Protein AF-A0ABC8EYL7-F1 (afdb_monomer_lite)

pLDDT: mean 71.43, std 12.06, range [39.91, 89.81]

Sequence (93 aa):
MNHRSCLQRVCGAVALSLLFASCVSTQKRLLDSDTSQLQLRSIQSRAFETTDREKMLRTVMATLQDFGFILQAGEVALGTVTGVKWMNRERLM

Foldseek 3Di:
DDPVVVVVVVVVVVVVVVVVVVPPPPPPCPCVPVDPPVVVVVDDDDDDPDPDLPVVLVVVVVVCVVVQWDWDDDDSVVSDTDTHHDDPPPPPD

Secondary structure (DSSP, 8-state):
--HHHHHHHHHHHHHHHHHHTT-----TTSS--SS-HHHHTT--------S-HHHHHHHHHHHHHHTTPEEE---TTTT--EEE------S--

Structure (mmCIF, N/CA/C/O backbone):
data_AF-A0ABC8EYL7-F1
#
_entry.id   AF-A0ABC8EYL7-F1
#
loop_
_atom_site.group_PDB
_atom_site.id
_atom_site.type_symbol
_atom_site.label_atom_id
_atom_site.label_alt_id
_atom_site.label_comp_id
_atom_site.label_asym_id
_atom_site.label_entity_id
_atom_site.label_seq_id
_atom_site.pdbx_PDB_ins_code
_atom_site.Cartn_x
_atom_site.Cartn_y
_atom_site.Cartn_z
_atom_site.occupancy
_atom_site.B_iso_or_equiv
_atom_site.auth_seq_id
_atom_site.auth_comp_id
_atom_site.auth_asym_id
_atom_site.auth_atom_id
_atom_site.pdbx_PDB_model_num
ATOM 1 N N . MET A 1 1 ? 57.654 40.809 -10.619 1.00 52.56 1 MET A N 1
ATOM 2 C CA . MET A 1 1 ? 56.591 40.196 -11.451 1.00 52.56 1 MET A CA 1
ATOM 3 C C . MET A 1 1 ? 55.900 39.137 -10.609 1.00 52.56 1 MET A C 1
ATOM 5 O O . MET A 1 1 ? 56.557 38.248 -10.087 1.00 52.56 1 MET A O 1
ATOM 9 N N . ASN A 1 2 ? 54.617 39.343 -10.326 1.00 52.34 2 ASN A N 1
ATOM 10 C CA . ASN A 1 2 ? 54.010 38.932 -9.060 1.00 52.34 2 ASN A CA 1
ATOM 11 C C . ASN A 1 2 ? 53.444 37.502 -9.097 1.00 52.34 2 ASN A C 1
ATOM 13 O O . ASN A 1 2 ? 52.435 37.239 -9.748 1.00 52.34 2 ASN A O 1
ATOM 17 N N . HIS A 1 3 ? 54.051 36.606 -8.310 1.00 59.25 3 HIS A N 1
ATOM 18 C CA . HIS A 1 3 ? 53.644 35.207 -8.084 1.00 59.25 3 HIS A CA 1
ATOM 19 C C . HIS A 1 3 ? 52.160 35.061 -7.692 1.00 59.25 3 HIS A C 1
ATOM 21 O O . HIS A 1 3 ? 51.477 34.122 -8.096 1.00 59.25 3 HIS A O 1
ATOM 27 N N . ARG A 1 4 ? 51.622 36.044 -6.958 1.00 69.56 4 ARG A N 1
ATOM 28 C CA . ARG A 1 4 ? 50.223 36.058 -6.501 1.00 69.56 4 ARG A CA 1
ATOM 29 C C . ARG A 1 4 ? 49.222 36.307 -7.637 1.00 69.56 4 ARG A C 1
ATOM 31 O O . ARG A 1 4 ? 48.122 35.770 -7.603 1.00 69.56 4 ARG A O 1
ATOM 38 N N . SER A 1 5 ? 49.620 37.043 -8.676 1.00 58.59 5 SER A N 1
ATOM 39 C CA . SER A 1 5 ? 48.779 37.352 -9.841 1.00 58.59 5 SER A CA 1
ATOM 40 C C . SER A 1 5 ? 48.675 36.177 -10.821 1.00 58.59 5 SER A C 1
ATOM 42 O O . SER A 1 5 ? 47.652 36.027 -11.486 1.00 58.59 5 SER A O 1
ATOM 44 N N . CYS A 1 6 ? 49.712 35.331 -10.889 1.00 59.75 6 CYS A N 1
ATOM 45 C CA . CYS A 1 6 ? 49.692 34.087 -11.663 1.00 59.75 6 CYS A CA 1
ATOM 46 C C . CYS A 1 6 ? 48.797 33.041 -10.977 1.00 59.75 6 CYS A C 1
ATOM 48 O O . CYS A 1 6 ? 47.913 32.473 -11.615 1.00 59.75 6 CYS A O 1
ATOM 50 N N . LEU A 1 7 ? 48.931 32.894 -9.651 1.00 65.69 7 LEU A N 1
ATOM 51 C CA . LEU A 1 7 ? 48.102 31.987 -8.850 1.00 65.69 7 LEU A CA 1
ATOM 52 C C . LEU A 1 7 ? 46.605 32.340 -8.931 1.00 65.69 7 LEU A C 1
ATOM 54 O O . LEU A 1 7 ? 45.776 31.459 -9.130 1.00 65.69 7 LEU A O 1
ATOM 58 N N . GLN A 1 8 ? 46.257 33.632 -8.868 1.00 70.12 8 GLN A N 1
ATOM 59 C CA . GLN A 1 8 ? 44.869 34.100 -8.980 1.00 70.12 8 GLN A CA 1
ATOM 60 C C . GLN A 1 8 ? 44.242 33.765 -10.347 1.00 70.12 8 GLN A C 1
ATOM 62 O O . GLN A 1 8 ? 43.076 33.382 -10.421 1.00 70.12 8 GLN A O 1
ATOM 67 N N . ARG A 1 9 ? 45.011 33.889 -11.440 1.00 69.75 9 ARG A N 1
ATOM 68 C CA . ARG A 1 9 ? 44.531 33.599 -12.802 1.00 69.75 9 ARG A CA 1
ATOM 69 C C . ARG A 1 9 ? 44.388 32.101 -13.063 1.00 69.75 9 ARG A C 1
ATOM 71 O O . ARG A 1 9 ? 43.415 31.697 -13.694 1.00 69.75 9 ARG A O 1
ATOM 78 N N . VAL A 1 10 ? 45.306 31.287 -12.538 1.00 74.94 10 VAL A N 1
ATOM 79 C CA . VAL A 1 10 ? 45.236 29.821 -12.636 1.00 74.94 10 VAL A CA 1
ATOM 80 C C . VAL A 1 10 ? 44.057 29.282 -11.821 1.00 74.94 10 VAL A C 1
ATOM 82 O O . VAL A 1 10 ? 43.260 28.516 -12.355 1.00 74.94 10 VAL A O 1
ATOM 85 N N . CYS A 1 11 ? 43.861 29.749 -10.582 1.00 69.44 11 CYS A N 1
ATOM 86 C CA . CYS A 1 11 ? 42.701 29.360 -9.773 1.00 69.44 11 CYS A CA 1
ATOM 87 C C . CYS A 1 11 ? 41.368 29.777 -10.418 1.00 69.44 11 CYS A C 1
ATOM 89 O O . CYS A 1 11 ? 40.417 28.999 -10.400 1.00 69.44 11 CYS A O 1
ATOM 91 N N . GLY A 1 12 ? 41.302 30.965 -11.034 1.00 76.38 12 GLY A N 1
ATOM 92 C CA . GLY A 1 12 ? 40.110 31.419 -11.758 1.00 76.38 12 GLY A CA 1
ATOM 93 C C . GLY A 1 12 ? 39.775 30.558 -12.982 1.00 76.38 12 GLY A C 1
ATOM 94 O O . GLY A 1 12 ? 38.616 30.203 -13.186 1.00 76.38 12 GLY A O 1
ATOM 95 N N . ALA A 1 13 ? 40.781 30.165 -13.768 1.00 74.19 13 ALA A N 1
ATOM 96 C CA . ALA A 1 13 ? 40.595 29.312 -14.944 1.00 74.19 13 ALA A CA 1
ATOM 97 C C . ALA A 1 13 ? 40.186 27.871 -14.577 1.00 74.19 13 ALA A C 1
ATOM 99 O O . ALA A 1 13 ? 39.354 27.262 -15.256 1.00 74.19 13 ALA A O 1
ATOM 100 N N . VAL A 1 14 ? 40.716 27.339 -13.471 1.00 77.88 14 VAL A N 1
ATOM 101 C CA . VAL A 1 14 ? 40.335 26.019 -12.946 1.00 77.88 14 VAL A CA 1
ATOM 102 C C . VAL A 1 14 ? 38.891 26.046 -12.436 1.00 77.88 14 VAL A C 1
ATOM 104 O O . VAL A 1 14 ? 38.084 25.215 -12.842 1.00 77.88 14 VAL A O 1
ATOM 107 N N . ALA A 1 15 ? 38.510 27.050 -11.642 1.00 73.88 15 ALA A N 1
ATOM 108 C CA . ALA A 1 15 ? 37.135 27.189 -11.158 1.00 73.88 15 ALA A CA 1
ATOM 109 C C . ALA A 1 15 ? 36.115 27.329 -12.305 1.00 73.88 15 ALA A C 1
ATOM 111 O O . ALA A 1 15 ? 35.041 26.735 -12.252 1.00 73.88 15 ALA A O 1
ATOM 112 N N . LEU A 1 16 ? 36.462 28.059 -13.369 1.00 74.50 16 LEU A N 1
ATOM 113 C CA . LEU A 1 16 ? 35.584 28.249 -14.523 1.00 74.50 16 LEU A CA 1
ATOM 114 C C . LEU A 1 16 ? 35.403 26.967 -15.355 1.00 74.50 16 LEU A C 1
ATOM 116 O O . LEU A 1 16 ? 34.304 26.694 -15.825 1.00 74.50 16 LEU A O 1
ATOM 120 N N . SER A 1 17 ? 36.447 26.151 -15.506 1.00 68.81 17 SER A N 1
ATOM 121 C CA . SER A 1 17 ? 36.365 24.872 -16.233 1.00 68.81 17 SER A CA 1
ATOM 122 C C . SER A 1 17 ? 35.574 23.800 -15.468 1.00 68.81 17 SER A C 1
ATOM 124 O O . SER A 1 17 ? 34.829 23.038 -16.083 1.00 68.81 17 SER A O 1
ATOM 126 N N . LEU A 1 18 ? 35.631 23.806 -14.132 1.00 69.44 18 LEU A N 1
ATOM 127 C CA . LEU A 1 18 ? 34.783 22.974 -13.264 1.00 69.44 18 LEU A CA 1
ATOM 128 C C . LEU A 1 18 ? 33.281 23.295 -13.399 1.00 69.44 18 LEU A C 1
ATOM 130 O O . LEU A 1 18 ? 32.453 22.391 -13.292 1.00 69.44 18 LEU A O 1
ATOM 134 N N . LEU A 1 19 ? 32.919 24.551 -13.689 1.00 68.75 19 LEU A N 1
ATOM 135 C CA . LEU A 1 19 ? 31.523 24.960 -13.898 1.00 68.75 19 LEU A CA 1
ATOM 136 C C . LEU A 1 19 ? 30.943 24.493 -15.244 1.00 68.75 19 LEU A C 1
ATOM 138 O O . LEU A 1 19 ? 29.733 24.323 -15.345 1.00 68.75 19 LEU A O 1
ATOM 142 N N . PHE A 1 20 ? 31.769 24.244 -16.265 1.00 64.44 20 PHE A N 1
ATOM 143 C CA . PHE A 1 20 ? 31.296 23.706 -17.550 1.00 64.44 20 PHE A CA 1
ATOM 144 C C . PHE A 1 20 ? 31.152 22.175 -17.550 1.00 64.44 20 PHE A C 1
ATOM 146 O O . PHE A 1 20 ? 30.402 21.632 -18.359 1.00 64.44 20 PHE A O 1
ATOM 153 N N . ALA A 1 21 ? 31.811 21.473 -16.623 1.00 63.28 21 ALA A N 1
ATOM 154 C CA . ALA A 1 21 ? 31.713 20.018 -16.481 1.00 63.28 21 ALA A CA 1
ATOM 155 C C . ALA A 1 21 ? 30.474 19.548 -15.685 1.00 63.28 21 ALA A C 1
ATOM 157 O O . ALA A 1 21 ? 30.157 18.360 -15.688 1.00 63.28 21 ALA A O 1
ATOM 158 N N . SER A 1 22 ? 29.748 20.456 -15.022 1.00 60.19 22 SER A N 1
ATOM 159 C CA . SER A 1 22 ? 28.575 20.124 -14.198 1.00 60.19 22 SER A CA 1
ATOM 160 C C . SER A 1 22 ? 27.264 19.983 -14.986 1.00 60.19 22 SER A C 1
ATOM 162 O O . SER A 1 22 ? 26.258 19.563 -14.420 1.00 60.19 22 SER A O 1
ATOM 164 N N . CYS A 1 23 ? 27.261 20.246 -16.299 1.00 63.06 23 CYS A N 1
ATOM 165 C CA . CYS A 1 23 ? 26.094 20.040 -17.165 1.00 63.06 23 CYS A CA 1
ATOM 166 C C . CYS A 1 23 ? 26.109 18.667 -17.869 1.00 63.06 23 CYS A C 1
ATOM 168 O O . CYS A 1 23 ? 25.724 18.541 -19.030 1.00 63.06 23 CYS A O 1
ATOM 170 N N . VAL A 1 24 ? 26.543 17.607 -17.179 1.00 62.50 24 VAL A N 1
ATOM 171 C CA . VAL A 1 24 ? 26.242 16.233 -17.605 1.00 62.50 24 VAL A CA 1
ATOM 172 C C . VAL A 1 24 ? 24.921 15.815 -16.964 1.00 62.50 24 VAL A C 1
ATOM 174 O O . VAL A 1 24 ? 24.838 15.275 -15.865 1.00 62.50 24 VAL A O 1
ATOM 177 N N . SER A 1 25 ? 23.835 16.152 -17.654 1.00 58.56 25 SER A N 1
ATOM 178 C CA . SER A 1 25 ? 22.490 15.722 -17.292 1.00 58.56 25 SER A CA 1
ATOM 179 C C . SER A 1 25 ? 22.378 14.206 -17.511 1.00 58.56 25 SER A C 1
ATOM 181 O O . SER A 1 25 ? 22.133 13.735 -18.623 1.00 58.56 25 SER A O 1
ATOM 183 N N . THR A 1 26 ? 22.595 13.416 -16.456 1.00 59.16 26 THR A N 1
ATOM 184 C CA . THR A 1 26 ? 22.402 11.955 -16.457 1.00 59.16 26 THR A CA 1
ATOM 185 C C . THR A 1 26 ? 20.902 11.625 -16.478 1.00 59.16 26 THR A C 1
ATOM 187 O O . THR A 1 26 ? 20.339 11.140 -15.505 1.00 59.16 26 THR A O 1
ATOM 190 N N . GLN A 1 27 ? 20.220 11.903 -17.595 1.00 57.06 27 GLN A N 1
ATOM 191 C CA . GLN A 1 27 ? 18.779 11.631 -17.757 1.00 57.06 27 GLN A CA 1
ATOM 192 C C . GLN A 1 27 ? 18.459 10.220 -18.257 1.00 57.06 27 GLN A C 1
ATOM 194 O O . GLN A 1 27 ? 17.294 9.852 -18.359 1.00 57.06 27 GLN A O 1
ATOM 199 N N . LYS A 1 28 ? 19.461 9.396 -18.579 1.00 52.97 28 LYS A N 1
ATOM 200 C CA . LYS A 1 28 ? 19.213 8.073 -19.177 1.00 52.97 28 LYS A CA 1
ATOM 201 C C . LYS A 1 28 ? 18.770 6.992 -18.180 1.00 52.97 28 LYS A C 1
ATOM 203 O O . LYS A 1 28 ? 18.530 5.872 -18.608 1.00 52.97 28 LYS A O 1
ATOM 208 N N . ARG A 1 29 ? 18.668 7.296 -16.879 1.00 54.75 29 ARG A N 1
ATOM 209 C CA . ARG A 1 29 ? 18.386 6.284 -15.841 1.00 54.75 29 ARG A CA 1
ATOM 210 C C . ARG A 1 29 ? 17.427 6.734 -14.727 1.00 54.75 29 ARG A C 1
ATOM 212 O O . ARG A 1 29 ? 17.347 6.091 -13.693 1.00 54.75 29 ARG A O 1
ATOM 219 N N . LEU A 1 30 ? 16.672 7.820 -14.921 1.00 53.91 30 LEU A N 1
ATOM 220 C CA . LEU A 1 30 ? 15.659 8.261 -13.940 1.00 53.91 30 LEU A CA 1
ATOM 221 C C . LEU A 1 30 ? 14.377 7.408 -13.965 1.00 53.91 30 LEU A C 1
ATOM 223 O O . LEU A 1 30 ? 13.679 7.333 -12.959 1.00 53.91 30 LEU A O 1
ATOM 227 N N . LEU A 1 31 ? 14.081 6.748 -15.092 1.00 55.31 31 LEU A N 1
ATOM 228 C CA . LEU A 1 31 ? 12.947 5.821 -15.231 1.00 55.31 31 LEU A CA 1
ATOM 229 C C . LEU A 1 31 ? 13.333 4.341 -15.076 1.00 55.31 31 LEU A C 1
ATOM 231 O O . LEU A 1 31 ? 12.460 3.484 -15.112 1.00 55.31 31 LEU A O 1
ATOM 235 N N . ASP A 1 32 ? 14.611 4.039 -1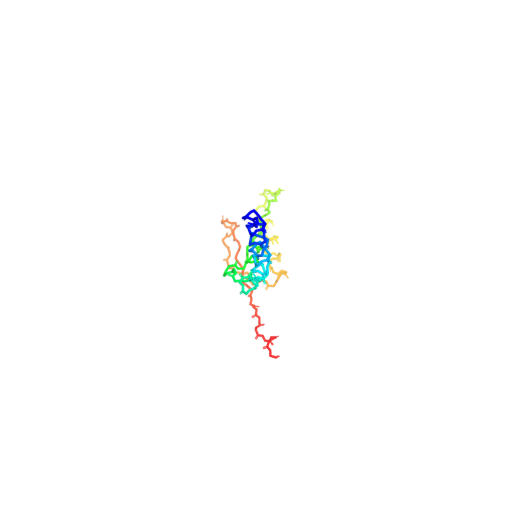4.857 1.00 53.59 32 ASP A N 1
ATOM 236 C CA . ASP A 1 32 ? 15.147 2.677 -14.703 1.00 53.59 32 ASP A CA 1
ATOM 237 C C . ASP A 1 32 ? 15.005 2.172 -13.251 1.00 53.59 32 ASP A C 1
ATOM 239 O O . ASP A 1 32 ? 15.877 1.511 -12.699 1.00 53.59 32 ASP A O 1
ATOM 243 N N . SER A 1 33 ? 13.920 2.567 -12.575 1.00 54.53 33 SER A N 1
ATOM 244 C CA . SER A 1 33 ? 13.487 1.892 -11.353 1.00 54.53 33 SER A CA 1
ATOM 245 C C . SER A 1 33 ? 12.743 0.635 -11.781 1.00 54.53 33 SER A C 1
ATOM 247 O O . SER A 1 33 ? 11.543 0.689 -12.046 1.00 54.53 33 SER A O 1
ATOM 249 N N . ASP A 1 34 ? 13.465 -0.484 -11.828 1.00 57.97 34 ASP A N 1
ATOM 250 C CA . ASP A 1 34 ? 12.982 -1.834 -12.166 1.00 57.97 34 ASP A CA 1
ATOM 251 C C . ASP A 1 34 ? 11.772 -2.320 -11.343 1.00 57.97 34 ASP A C 1
ATOM 253 O O . ASP A 1 34 ? 11.16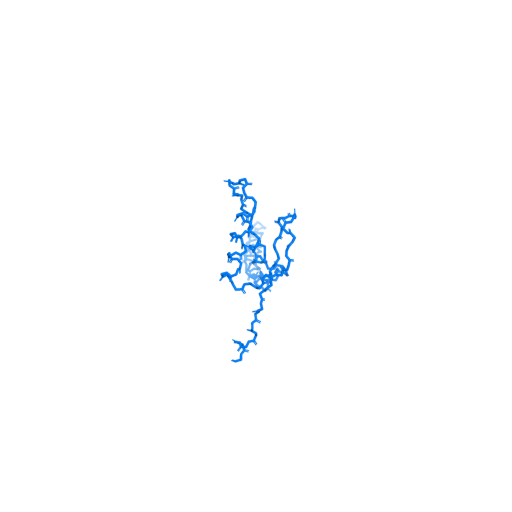3 -3.342 -11.650 1.00 57.97 34 ASP A O 1
ATOM 257 N N . THR A 1 35 ? 11.340 -1.574 -10.328 1.00 57.31 35 THR A N 1
ATOM 258 C CA . THR A 1 35 ? 10.048 -1.781 -9.674 1.00 57.31 35 THR A CA 1
ATOM 259 C C . THR A 1 35 ? 9.254 -0.491 -9.724 1.00 57.31 35 THR A C 1
ATOM 261 O O . THR A 1 35 ? 9.491 0.449 -8.962 1.00 57.31 35 THR A O 1
ATOM 264 N N . SER A 1 36 ? 8.323 -0.451 -10.673 1.00 61.84 36 SER A N 1
ATOM 265 C CA . SER A 1 36 ? 7.465 0.688 -10.956 1.00 61.84 36 SER A CA 1
ATOM 266 C C . SER A 1 36 ? 6.910 1.313 -9.668 1.00 61.84 36 SER A C 1
ATOM 268 O O . SER A 1 36 ? 6.136 0.707 -8.929 1.00 61.84 36 SER A O 1
ATOM 270 N N . GLN A 1 37 ? 7.258 2.573 -9.402 1.00 58.66 37 GLN A N 1
ATOM 271 C CA . GLN A 1 37 ? 6.664 3.352 -8.304 1.00 58.66 37 GLN A CA 1
ATOM 272 C C . GLN A 1 37 ? 5.119 3.394 -8.384 1.00 58.66 37 GLN A C 1
ATOM 274 O O . GLN A 1 37 ? 4.434 3.686 -7.406 1.00 58.66 37 GLN A O 1
ATOM 279 N N . LEU A 1 38 ? 4.563 3.061 -9.554 1.00 61.25 38 LEU A N 1
ATOM 280 C CA . LEU A 1 38 ? 3.140 2.857 -9.802 1.00 61.25 38 LEU A CA 1
ATOM 281 C C . LEU A 1 38 ? 2.591 1.553 -9.196 1.00 61.25 38 LEU A C 1
ATOM 283 O O . LEU A 1 38 ? 1.479 1.570 -8.674 1.00 61.25 38 LEU A O 1
ATOM 287 N N . GLN A 1 39 ? 3.342 0.446 -9.201 1.00 58.62 39 GLN A N 1
ATOM 288 C CA . GLN A 1 39 ? 2.908 -0.832 -8.616 1.00 58.62 39 GLN A CA 1
ATOM 289 C C . GLN A 1 39 ? 2.679 -0.713 -7.109 1.00 58.62 39 GLN A C 1
ATOM 291 O O . GLN A 1 39 ? 1.688 -1.237 -6.601 1.00 58.62 39 GLN A O 1
ATOM 296 N N . LEU A 1 40 ? 3.510 0.060 -6.405 1.00 58.66 40 LEU A N 1
ATOM 297 C CA . LEU A 1 40 ? 3.334 0.311 -4.971 1.00 58.66 40 LEU A CA 1
ATOM 298 C C . LEU A 1 40 ? 2.044 1.094 -4.655 1.00 58.66 40 LEU A C 1
ATOM 300 O O . LEU A 1 40 ? 1.457 0.889 -3.597 1.00 58.66 40 LEU A O 1
ATOM 304 N N . ARG A 1 41 ? 1.542 1.932 -5.578 1.00 62.81 41 ARG A N 1
ATOM 305 C CA . ARG A 1 41 ? 0.279 2.684 -5.397 1.00 62.81 41 ARG A CA 1
ATOM 306 C C . ARG A 1 41 ? -0.988 1.844 -5.561 1.00 62.81 41 ARG A C 1
ATOM 308 O O . ARG A 1 41 ? -2.072 2.329 -5.244 1.00 62.81 41 ARG A O 1
ATOM 315 N N . SER A 1 42 ? -0.881 0.621 -6.075 1.00 65.62 42 SER A N 1
ATOM 316 C CA . SER A 1 42 ? -2.045 -0.259 -6.246 1.00 65.62 42 SER A CA 1
ATOM 317 C C . SER A 1 42 ? -2.545 -0.857 -4.926 1.00 65.62 42 SER A C 1
ATOM 319 O O . SER A 1 42 ? -3.671 -1.342 -4.857 1.00 65.62 42 SER A O 1
ATOM 321 N N . ILE A 1 43 ? -1.742 -0.772 -3.863 1.00 72.81 43 ILE A N 1
ATOM 322 C CA . ILE A 1 43 ? -2.095 -1.266 -2.535 1.00 72.81 43 ILE A CA 1
ATOM 323 C C . ILE A 1 43 ? -2.754 -0.125 -1.752 1.00 72.81 43 ILE A C 1
ATOM 325 O O . ILE A 1 43 ? -2.109 0.866 -1.415 1.00 72.81 43 ILE A O 1
ATOM 329 N N . GLN A 1 44 ? -4.049 -0.263 -1.458 1.00 74.50 44 GLN A N 1
ATOM 330 C CA . GLN A 1 44 ? -4.795 0.654 -0.593 1.00 74.50 44 GLN A CA 1
ATOM 331 C C . GLN A 1 44 ? -5.376 -0.104 0.600 1.00 74.50 44 GLN A C 1
ATOM 333 O O . GLN A 1 44 ? -6.219 -0.981 0.427 1.00 74.50 44 GLN A O 1
ATOM 338 N N . SER A 1 45 ? -4.976 0.282 1.810 1.00 80.62 45 SER A N 1
ATOM 339 C CA . SER A 1 45 ? -5.583 -0.202 3.053 1.00 80.62 45 SER A CA 1
ATOM 340 C C . SER A 1 45 ? -6.612 0.812 3.546 1.00 80.62 45 SER A C 1
ATOM 342 O O . SER A 1 45 ? -6.299 1.994 3.685 1.00 80.62 45 SER A O 1
ATOM 344 N N . ARG A 1 46 ? -7.842 0.364 3.815 1.00 80.56 46 ARG A N 1
ATOM 345 C CA . ARG A 1 46 ? -8.909 1.180 4.416 1.00 80.56 46 ARG A CA 1
ATOM 346 C C . ARG A 1 46 ? -9.482 0.442 5.621 1.00 80.56 46 ARG A C 1
ATOM 348 O O . ARG A 1 46 ? -9.767 -0.748 5.521 1.00 80.56 46 ARG A O 1
ATOM 355 N N . ALA A 1 47 ? -9.642 1.145 6.738 1.00 82.81 47 ALA A N 1
ATOM 356 C CA . ALA A 1 47 ? -10.373 0.650 7.900 1.00 82.81 47 ALA A CA 1
ATOM 357 C C . ALA A 1 47 ? -11.839 1.091 7.796 1.00 82.81 47 ALA A C 1
ATOM 359 O O . ALA A 1 47 ? -12.117 2.203 7.345 1.00 82.81 47 ALA A O 1
ATOM 360 N N . PHE A 1 48 ? -12.765 0.221 8.190 1.00 80.81 48 PHE A N 1
ATOM 361 C CA . PHE A 1 48 ? -14.198 0.498 8.171 1.00 80.81 48 PHE A CA 1
ATOM 362 C C . PHE A 1 48 ? -14.781 0.221 9.556 1.00 80.81 48 PHE A C 1
ATOM 364 O O . PHE A 1 48 ? -14.548 -0.844 10.124 1.00 80.81 48 PHE A O 1
ATOM 371 N N . GLU A 1 49 ? -15.559 1.170 10.073 1.00 77.50 49 GLU A N 1
ATOM 372 C CA . GLU A 1 49 ? -16.254 1.075 11.361 1.00 77.50 49 GLU A CA 1
ATOM 373 C C . GLU A 1 49 ? -17.530 0.231 11.207 1.00 77.50 49 GLU A C 1
ATOM 375 O O . GLU A 1 49 ? -18.649 0.742 11.170 1.00 77.50 49 GLU A O 1
ATOM 380 N N . THR A 1 50 ? -17.379 -1.080 11.024 1.00 78.94 50 THR A N 1
ATOM 381 C CA . THR A 1 50 ? -18.515 -2.007 11.003 1.00 78.94 50 THR A CA 1
ATOM 382 C C . THR A 1 50 ? -18.132 -3.373 11.556 1.00 78.94 50 THR A C 1
ATOM 384 O O . THR A 1 50 ? -17.047 -3.891 11.302 1.00 78.94 50 THR A O 1
ATOM 387 N N . THR A 1 51 ? -19.039 -3.958 12.336 1.00 78.44 51 THR A N 1
ATOM 388 C CA . THR A 1 51 ? -18.879 -5.284 12.947 1.00 78.44 51 THR A CA 1
ATOM 389 C C . THR A 1 51 ? -19.379 -6.413 12.043 1.00 78.44 51 THR A C 1
ATOM 391 O O . THR A 1 51 ? -19.061 -7.577 12.283 1.00 78.44 51 THR A O 1
ATOM 394 N N . ASP A 1 52 ? -20.128 -6.085 10.986 1.00 83.62 52 ASP A N 1
ATOM 395 C CA . ASP A 1 52 ? -20.704 -7.053 10.053 1.00 83.62 52 ASP A CA 1
ATOM 396 C C . ASP A 1 52 ? -19.713 -7.381 8.924 1.00 83.62 52 ASP A C 1
ATOM 398 O O . ASP A 1 52 ? -19.597 -6.683 7.908 1.00 83.62 52 ASP A O 1
ATOM 402 N N . ARG A 1 53 ? -18.972 -8.475 9.125 1.00 81.81 53 ARG A N 1
ATOM 403 C CA . ARG A 1 53 ? -17.932 -8.946 8.202 1.00 81.81 53 ARG A CA 1
ATOM 404 C C . ARG A 1 53 ? -18.509 -9.441 6.871 1.00 81.81 53 ARG A C 1
ATOM 406 O O . ARG A 1 53 ? -17.872 -9.269 5.834 1.00 81.81 53 ARG A O 1
ATOM 413 N N . GLU A 1 54 ? -19.709 -10.016 6.874 1.00 83.19 54 GLU A N 1
ATOM 414 C CA . GLU A 1 54 ? -20.348 -10.543 5.663 1.00 83.19 54 GLU A CA 1
ATOM 415 C C . GLU A 1 54 ? -20.800 -9.414 4.740 1.00 83.19 54 GLU A C 1
ATOM 417 O O . GLU A 1 54 ? -20.561 -9.448 3.528 1.00 83.19 54 GLU A O 1
ATOM 422 N N . LYS A 1 55 ? -21.400 -8.369 5.316 1.00 85.00 55 LYS A N 1
ATOM 423 C CA . LYS A 1 55 ? -21.803 -7.173 4.575 1.00 85.00 55 LYS A CA 1
ATOM 424 C C . LYS A 1 55 ? -20.599 -6.437 3.989 1.00 85.00 55 LYS A C 1
ATOM 426 O O . LYS A 1 55 ? -20.658 -5.979 2.843 1.00 85.00 55 LYS A O 1
ATOM 431 N N . MET A 1 56 ? -19.493 -6.383 4.729 1.00 86.44 56 MET A N 1
ATOM 432 C CA . MET A 1 56 ? -18.219 -5.851 4.241 1.00 86.44 56 MET A CA 1
ATOM 433 C C . MET A 1 56 ? -17.692 -6.625 3.040 1.00 86.44 56 MET A C 1
ATOM 435 O O . MET A 1 56 ? -17.434 -6.032 1.993 1.00 86.44 56 MET A O 1
ATOM 439 N N . LEU A 1 57 ? -17.582 -7.949 3.156 1.00 86.62 57 LEU A N 1
ATOM 440 C CA . LEU A 1 57 ? -17.079 -8.796 2.075 1.00 86.62 57 LEU A CA 1
ATOM 441 C C . LEU A 1 57 ? -17.959 -8.703 0.829 1.00 86.62 57 LEU A C 1
ATOM 443 O O . LEU A 1 57 ? -17.430 -8.569 -0.270 1.00 86.62 57 LEU A O 1
ATOM 447 N N . ARG A 1 58 ? -19.287 -8.674 0.984 1.00 86.81 58 ARG A N 1
ATOM 448 C CA . ARG A 1 58 ? -20.222 -8.486 -0.134 1.00 86.81 58 ARG A CA 1
ATOM 449 C C . ARG A 1 58 ? -20.019 -7.145 -0.839 1.00 86.81 58 ARG A C 1
ATOM 451 O O . ARG A 1 58 ? -20.042 -7.090 -2.064 1.00 86.81 58 ARG A O 1
ATOM 458 N N . THR A 1 59 ? -19.790 -6.081 -0.072 1.00 88.56 59 THR A N 1
ATOM 459 C CA . THR A 1 59 ? -19.505 -4.747 -0.620 1.00 88.56 59 THR A CA 1
ATOM 460 C C . THR A 1 59 ? -18.182 -4.748 -1.389 1.00 88.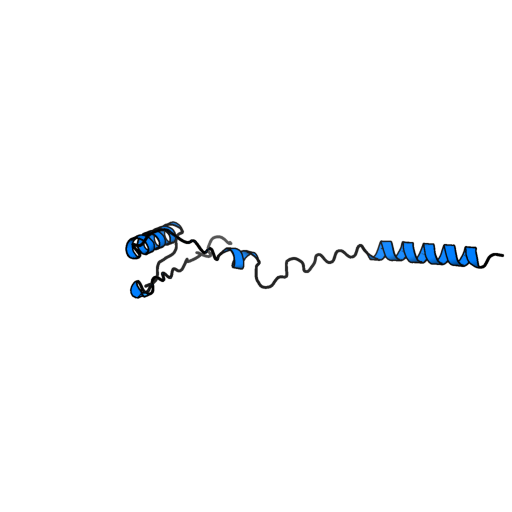56 59 THR A C 1
ATOM 462 O O . THR A 1 59 ? -18.126 -4.253 -2.511 1.00 88.56 59 THR A O 1
ATOM 465 N N . VAL A 1 60 ? -17.134 -5.378 -0.848 1.00 87.75 60 VAL A N 1
ATOM 466 C CA . VAL A 1 60 ? -15.841 -5.528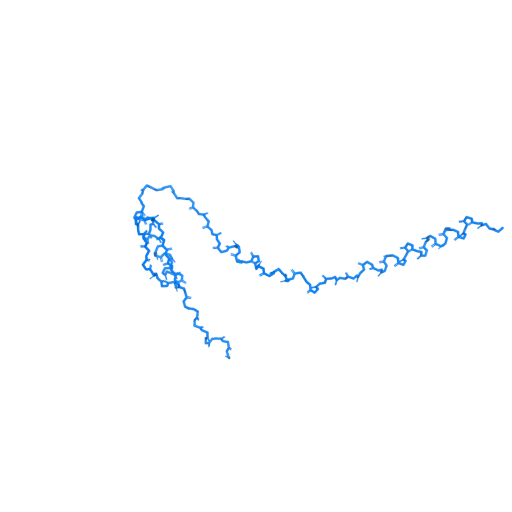 -1.538 1.00 87.75 60 VAL A CA 1
ATOM 467 C C . VAL A 1 60 ? -15.993 -6.344 -2.827 1.00 87.75 60 VAL A C 1
ATOM 469 O O . VAL A 1 60 ? -15.510 -5.923 -3.877 1.00 87.75 60 VAL A O 1
AT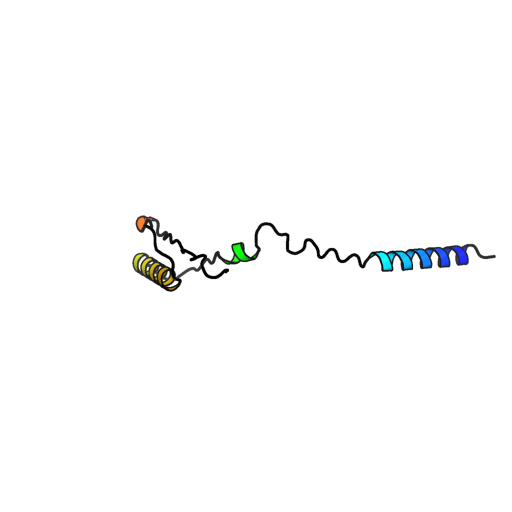OM 472 N N . MET A 1 61 ? -16.709 -7.469 -2.785 1.00 87.69 61 MET A N 1
ATOM 473 C CA . MET A 1 61 ? -16.987 -8.304 -3.958 1.00 87.69 61 MET A CA 1
ATOM 474 C C . MET A 1 61 ? -17.711 -7.523 -5.060 1.00 87.69 61 MET A C 1
ATOM 476 O O . MET A 1 61 ? -17.306 -7.613 -6.217 1.00 87.69 61 MET A O 1
ATOM 480 N N . ALA A 1 62 ? -18.718 -6.721 -4.700 1.00 89.81 62 ALA A N 1
ATOM 481 C CA . ALA A 1 62 ? -19.423 -5.858 -5.644 1.00 89.81 62 ALA A CA 1
ATOM 482 C C . ALA A 1 62 ? -18.471 -4.838 -6.287 1.00 89.81 62 ALA A C 1
ATOM 484 O O . ALA A 1 62 ? -18.394 -4.767 -7.507 1.00 89.81 62 ALA A O 1
ATOM 485 N N . THR A 1 63 ? -17.645 -4.146 -5.492 1.00 88.50 63 THR A N 1
ATOM 486 C CA . THR A 1 63 ? -16.685 -3.175 -6.049 1.00 88.50 63 THR A CA 1
ATOM 487 C C . THR A 1 63 ? -15.668 -3.817 -6.998 1.00 88.50 63 THR A C 1
ATOM 489 O O . THR A 1 63 ? -15.324 -3.238 -8.024 1.00 88.50 63 THR A O 1
ATOM 492 N N . LEU A 1 64 ? -15.197 -5.034 -6.704 1.00 88.25 64 LEU A N 1
ATOM 493 C CA . LEU A 1 64 ? -14.300 -5.771 -7.598 1.00 88.25 64 LEU A CA 1
ATOM 494 C C . LEU A 1 64 ? -14.993 -6.162 -8.911 1.00 88.25 64 LEU A C 1
ATOM 496 O O . LEU A 1 64 ? -14.384 -6.050 -9.977 1.00 88.25 64 LEU A O 1
ATOM 500 N N . GLN A 1 65 ? -16.257 -6.581 -8.854 1.00 87.69 65 GLN A N 1
ATOM 501 C CA . GLN A 1 65 ? -17.043 -6.879 -10.052 1.00 87.69 65 GLN A CA 1
ATOM 502 C C . GLN A 1 65 ? -17.286 -5.616 -10.891 1.00 87.69 65 GLN A C 1
ATOM 504 O O . GLN A 1 65 ? -17.104 -5.665 -12.107 1.00 87.69 65 GLN A O 1
ATOM 509 N N . ASP A 1 66 ? -17.570 -4.474 -10.255 1.00 89.38 66 ASP A N 1
ATOM 510 C CA . ASP A 1 66 ? -17.742 -3.179 -10.931 1.00 89.38 66 ASP A CA 1
ATOM 511 C C . ASP A 1 66 ? -16.473 -2.748 -11.688 1.00 89.38 66 ASP A C 1
ATOM 513 O O . ASP A 1 66 ? -16.539 -2.208 -12.793 1.00 89.38 66 ASP A O 1
ATOM 517 N N . PHE A 1 67 ? -15.286 -3.034 -11.141 1.00 85.81 67 PHE A N 1
ATOM 518 C CA . PHE A 1 67 ? -14.007 -2.759 -11.809 1.00 85.81 67 PHE A CA 1
ATOM 519 C C . PHE A 1 67 ? -13.640 -3.770 -12.918 1.00 85.81 67 PHE A C 1
ATOM 521 O O . PHE A 1 67 ? -12.587 -3.632 -13.567 1.00 85.81 67 PHE A O 1
ATOM 528 N N . GLY A 1 68 ? -14.496 -4.767 -13.163 1.00 85.69 68 GLY A N 1
ATOM 529 C CA . GLY A 1 68 ? -14.333 -5.785 -14.198 1.00 85.69 68 GLY A CA 1
ATOM 530 C C . GLY A 1 68 ? -13.377 -6.917 -13.816 1.00 85.69 68 GLY A C 1
ATOM 531 O O . GLY A 1 68 ? -12.735 -7.491 -14.697 1.00 85.69 68 GLY A O 1
ATOM 532 N N . PHE A 1 69 ? -13.226 -7.211 -12.521 1.00 86.81 69 PHE A N 1
ATOM 533 C CA . PHE A 1 69 ? -12.522 -8.408 -12.060 1.00 86.81 69 PHE A CA 1
ATOM 534 C C . PHE A 1 69 ? -13.482 -9.602 -12.019 1.00 86.81 69 PHE A C 1
ATOM 536 O O . PHE A 1 69 ? -14.610 -9.496 -11.540 1.00 86.81 69 PHE A O 1
ATOM 543 N N . ILE A 1 70 ? -13.008 -10.764 -12.463 1.00 86.88 70 ILE A N 1
ATOM 544 C CA . ILE A 1 70 ? -13.670 -12.043 -12.221 1.00 86.88 70 ILE A CA 1
ATOM 545 C C . ILE A 1 70 ? -13.222 -12.535 -10.849 1.00 86.88 70 ILE A C 1
ATOM 547 O O . ILE A 1 70 ? -12.031 -12.766 -10.618 1.00 86.88 70 ILE A O 1
ATOM 551 N N . LEU A 1 71 ? -14.176 -12.676 -9.930 1.00 86.00 71 LEU A N 1
ATOM 552 C CA . LEU A 1 71 ? -13.915 -13.226 -8.604 1.00 86.00 71 LEU A CA 1
ATOM 553 C C . LEU A 1 71 ? -13.573 -14.712 -8.721 1.00 86.00 71 LEU A C 1
ATOM 555 O O . LEU A 1 71 ? -14.304 -15.480 -9.345 1.00 86.00 71 LEU A O 1
ATOM 559 N N . GLN A 1 72 ? -12.468 -15.107 -8.100 1.00 76.50 72 GLN A N 1
ATOM 560 C CA . GLN A 1 72 ? -12.156 -16.509 -7.849 1.00 76.50 72 GLN A CA 1
ATOM 561 C C . GLN A 1 72 ? -12.631 -16.863 -6.439 1.00 76.50 72 GLN A C 1
ATOM 563 O O . GLN A 1 72 ? -12.877 -15.972 -5.624 1.00 76.50 72 GLN A O 1
ATOM 568 N N . ALA A 1 73 ? -12.813 -18.155 -6.158 1.00 68.25 73 ALA A N 1
ATOM 569 C CA . ALA A 1 73 ? -13.241 -18.602 -4.838 1.00 68.25 73 ALA A CA 1
ATOM 570 C C . ALA A 1 73 ? -12.314 -18.008 -3.760 1.00 68.25 73 ALA A C 1
ATOM 572 O O . ALA A 1 73 ? -11.111 -18.260 -3.756 1.00 68.25 73 ALA A O 1
ATOM 573 N N . GLY A 1 74 ? -12.884 -17.163 -2.901 1.00 64.25 74 GLY A N 1
ATOM 574 C CA . GLY A 1 74 ? -12.213 -16.553 -1.760 1.00 64.25 74 GLY A CA 1
ATOM 575 C C . GLY A 1 74 ? -12.699 -17.202 -0.472 1.00 64.25 74 GLY A C 1
ATOM 576 O O . GLY A 1 74 ? -13.875 -17.546 -0.342 1.00 64.25 74 GLY A O 1
ATOM 577 N N . GLU A 1 75 ? -11.796 -17.375 0.485 1.00 64.38 75 GLU A N 1
ATOM 578 C CA . GLU A 1 75 ? -12.113 -17.986 1.771 1.00 64.38 75 GLU A CA 1
ATOM 579 C C . GLU A 1 75 ? -12.836 -16.962 2.664 1.00 64.38 75 GLU A C 1
ATOM 581 O O . GLU A 1 75 ? -12.217 -16.131 3.336 1.00 64.38 75 GLU A O 1
ATOM 586 N N . VAL A 1 76 ? -14.172 -17.015 2.686 1.00 66.12 76 VAL A N 1
ATOM 587 C CA . VAL A 1 76 ? -15.012 -16.136 3.527 1.00 66.12 76 VAL A CA 1
ATOM 588 C C . VAL A 1 76 ? -14.641 -16.270 5.008 1.00 66.12 76 VAL A C 1
ATOM 590 O O . VAL A 1 76 ? -14.639 -15.277 5.734 1.00 66.12 76 VAL A O 1
ATOM 593 N N . ALA A 1 77 ? -14.232 -17.471 5.433 1.00 64.25 77 ALA A N 1
ATOM 594 C CA . ALA A 1 77 ? -13.785 -17.754 6.795 1.00 64.25 77 ALA A CA 1
ATOM 595 C C . ALA A 1 77 ? -12.543 -16.942 7.211 1.00 64.25 77 ALA A C 1
ATOM 597 O O . ALA A 1 77 ? -12.428 -16.544 8.368 1.00 64.25 77 ALA A O 1
ATOM 598 N N . LEU A 1 78 ? -11.635 -16.651 6.273 1.00 72.25 78 LEU A N 1
ATOM 599 C CA . LEU A 1 78 ? -10.434 -15.844 6.522 1.00 72.25 78 LEU A CA 1
ATOM 600 C C . LEU A 1 78 ? -10.669 -14.348 6.248 1.00 72.25 78 LEU A C 1
ATOM 602 O O . LEU A 1 78 ? -9.879 -13.504 6.668 1.00 72.25 78 LEU A O 1
ATOM 606 N N . GLY A 1 79 ? -11.786 -13.996 5.600 1.00 80.69 79 GLY A N 1
ATOM 607 C CA . GLY A 1 79 ? -12.127 -12.620 5.241 1.00 80.69 79 GLY A CA 1
ATOM 608 C C . GLY A 1 79 ? -11.310 -12.068 4.073 1.00 80.69 79 GLY A C 1
ATOM 609 O O . GLY A 1 79 ? -11.127 -10.855 3.986 1.00 80.69 79 GLY A O 1
ATOM 610 N N . THR A 1 80 ? -10.832 -12.942 3.188 1.00 81.88 80 THR A N 1
ATOM 611 C CA . THR A 1 80 ? -10.010 -12.572 2.029 1.00 81.88 80 THR A CA 1
ATOM 612 C C . THR A 1 80 ? -10.760 -12.867 0.734 1.00 81.88 80 THR A C 1
ATOM 614 O O . THR A 1 80 ? -11.381 -13.919 0.590 1.00 81.88 80 THR A O 1
ATOM 617 N N . VAL A 1 81 ? -10.685 -11.946 -0.231 1.00 83.94 81 VAL A N 1
ATOM 618 C CA . VAL A 1 81 ? -11.289 -12.090 -1.563 1.00 83.94 81 VAL A CA 1
ATOM 619 C C . VAL A 1 81 ? -10.205 -11.934 -2.620 1.00 83.94 81 VAL A C 1
ATOM 621 O O . VAL A 1 81 ? -9.426 -10.982 -2.578 1.00 83.94 81 VAL A O 1
ATOM 624 N N . THR A 1 82 ? -10.167 -12.856 -3.578 1.00 85.12 82 THR A N 1
ATOM 625 C CA . THR A 1 82 ? -9.211 -12.843 -4.689 1.00 85.12 82 THR A CA 1
ATOM 626 C C . THR A 1 82 ? -9.964 -12.710 -6.009 1.00 85.12 82 THR A C 1
ATOM 628 O O . THR A 1 82 ? -10.979 -13.367 -6.231 1.00 85.12 82 THR A O 1
ATOM 631 N N . GLY A 1 83 ? -9.475 -11.848 -6.899 1.00 87.31 83 GLY A N 1
ATOM 632 C CA . GLY A 1 83 ? -10.060 -11.635 -8.220 1.00 87.31 83 GLY A CA 1
ATOM 633 C C . GLY A 1 83 ? -8.985 -11.433 -9.278 1.00 87.31 83 GLY A C 1
ATOM 634 O O . GLY A 1 83 ? -7.920 -10.883 -8.997 1.00 87.31 83 GLY A O 1
ATOM 635 N N . VAL A 1 84 ? -9.270 -11.875 -10.500 1.00 86.19 84 VAL A N 1
ATOM 636 C CA . VAL A 1 84 ? -8.382 -11.733 -11.660 1.00 86.19 84 VAL A CA 1
ATOM 637 C C . VAL A 1 84 ? -9.056 -10.882 -12.725 1.00 86.19 84 VAL A C 1
ATOM 639 O O . VAL A 1 84 ? -10.252 -11.008 -12.973 1.00 86.19 84 VAL A O 1
ATOM 642 N N . LYS A 1 85 ? -8.295 -10.000 -13.371 1.00 83.94 85 LYS A N 1
ATOM 643 C CA . LYS A 1 85 ? -8.784 -9.200 -14.496 1.00 83.94 85 LYS A CA 1
ATOM 644 C C . LYS A 1 85 ? -8.136 -9.693 -15.776 1.00 83.94 85 LYS A C 1
ATOM 646 O O . LYS A 1 85 ? -6.916 -9.623 -15.919 1.00 83.94 85 LYS A O 1
ATOM 651 N N . TRP A 1 86 ? -8.947 -10.172 -16.714 1.00 79.25 86 TRP A N 1
ATOM 652 C CA . TRP A 1 86 ? -8.464 -10.501 -18.049 1.00 79.25 86 TRP A CA 1
ATOM 653 C C . TRP A 1 86 ? -8.334 -9.216 -18.860 1.00 79.25 86 TRP A C 1
ATOM 655 O O . TRP A 1 86 ? -9.319 -8.564 -19.200 1.00 79.25 86 TRP A O 1
ATOM 665 N N . MET A 1 87 ? -7.098 -8.823 -19.149 1.00 74.62 87 MET A N 1
ATOM 666 C CA . MET A 1 87 ? -6.828 -7.756 -20.102 1.00 74.62 87 MET A CA 1
ATOM 667 C C . MET A 1 87 ? -6.880 -8.367 -21.504 1.00 74.62 87 MET A C 1
ATOM 669 O O . MET A 1 87 ? -5.941 -9.061 -21.894 1.00 74.62 87 MET A O 1
ATOM 673 N N . ASN A 1 88 ? -7.964 -8.135 -22.254 1.00 61.75 88 ASN A N 1
ATOM 674 C CA . ASN A 1 88 ? -7.999 -8.531 -23.661 1.00 61.75 88 ASN A CA 1
ATOM 675 C C . ASN A 1 88 ? -6.928 -7.730 -24.423 1.00 61.75 88 ASN A C 1
ATOM 677 O O . ASN A 1 88 ? -7.014 -6.505 -24.536 1.00 61.75 88 ASN A O 1
ATOM 681 N N . ARG A 1 89 ? -5.886 -8.414 -24.901 1.00 61.34 89 ARG A N 1
ATOM 682 C CA . ARG A 1 89 ? -4.736 -7.832 -25.606 1.00 61.34 89 ARG A CA 1
ATOM 683 C C . ARG A 1 89 ? -5.053 -7.678 -27.100 1.00 61.34 89 ARG A C 1
ATOM 685 O O . ARG A 1 89 ? -4.296 -8.131 -27.941 1.00 61.34 89 ARG A O 1
ATOM 692 N N . GLU A 1 90 ? -6.176 -7.054 -27.434 1.00 63.22 90 GLU A N 1
ATOM 693 C CA . GLU A 1 90 ? -6.604 -6.861 -28.835 1.00 63.22 90 GLU A CA 1
ATOM 694 C C . GLU A 1 90 ? -6.681 -5.386 -29.248 1.00 63.22 90 GLU A C 1
ATOM 696 O O . GLU A 1 90 ? -7.138 -5.067 -30.336 1.00 63.22 90 GLU A O 1
ATOM 701 N N . ARG A 1 91 ? -6.201 -4.456 -28.410 1.00 60.56 91 ARG A N 1
ATOM 702 C CA . ARG A 1 91 ? -6.191 -3.015 -28.728 1.00 60.56 91 ARG A CA 1
ATOM 703 C C . ARG A 1 91 ? -4.792 -2.413 -28.938 1.00 60.56 91 ARG A C 1
ATOM 705 O O . ARG A 1 91 ? -4.613 -1.212 -28.767 1.00 60.56 91 ARG A O 1
ATOM 712 N N . LEU A 1 92 ? -3.808 -3.250 -29.278 1.00 55.81 92 LEU A N 1
ATOM 713 C CA . LEU A 1 92 ? -2.441 -2.849 -29.651 1.00 55.81 92 LEU A CA 1
ATOM 714 C C . LEU A 1 92 ? -2.034 -3.430 -31.020 1.00 55.81 92 LEU A C 1
ATOM 716 O O . LEU A 1 92 ? -0.934 -3.963 -31.164 1.00 55.81 92 LEU A O 1
ATOM 720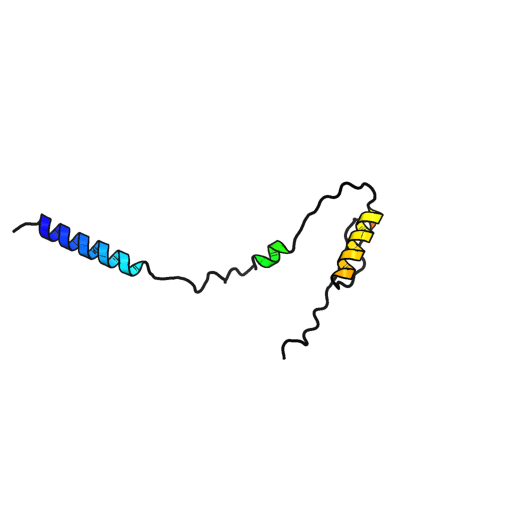 N N . MET A 1 93 ? -2.930 -3.336 -32.007 1.00 39.91 93 MET A N 1
ATOM 721 C CA . MET A 1 93 ? -2.609 -3.420 -33.437 1.00 39.91 93 MET A CA 1
ATOM 722 C C . MET A 1 93 ? -3.313 -2.282 -34.165 1.00 39.91 93 MET A C 1
ATOM 724 O O . MET A 1 93 ? -4.505 -2.060 -33.854 1.00 39.91 93 MET A O 1
#

Radius of gyration: 30.29 Å; chains: 1; bounding box: 78×59×46 Å